Protein AF-A0A0F9GB98-F1 (afdb_monomer_lite)

Foldseek 3Di:
DFDWADDPPDIHGDDDPVPDDPDCAQPKFFQDFADQAWAKEKEKEFDQFDEPDHPVNDDPCQVVAAWTKIWMWTVDVHIDTGIIHIHRYHLLVSLVVQLRVQLRNVHNDPQSGHAYEFDPDDSRVVSVCCCVPVVVRRHYDDDPDPDPPPPPDD

pLDDT: mean 87.6, std 14.28, range [40.31, 98.56]

Organism: NCBI:txid412755

Sequence (154 aa):
MTEAYRIGKSSIHPFDLEHWDNDPRGILWMWEKPQPQFDYVVGVDPTLGLSSWTRYSRTRDDVDTDNGAIEVLKVGKPDVQVAEYAAPINALDLAEAANAIGRVYKGKSEDQAALVIVETNGPGITTVEELHRRFDYPNLWRWAHLGEMKAKRT

Structure (mmCIF, N/CA/C/O backbone):
data_AF-A0A0F9GB98-F1
#
_entry.id   AF-A0A0F9GB98-F1
#
loop_
_atom_site.group_PDB
_atom_site.id
_atom_site.type_symbol
_atom_site.label_atom_id
_atom_site.label_alt_id
_atom_site.label_comp_id
_atom_site.label_asym_id
_atom_site.label_entity_id
_atom_site.label_seq_id
_atom_site.pdbx_PDB_ins_code
_atom_site.Cartn_x
_atom_site.Cartn_y
_atom_site.Cartn_z
_atom_site.occupancy
_atom_site.B_iso_or_equiv
_atom_site.auth_seq_id
_atom_site.auth_comp_id
_atom_site.auth_asym_id
_atom_site.auth_atom_id
_atom_site.pdbx_PDB_model_num
ATOM 1 N N . MET A 1 1 ? -23.108 -12.918 -10.681 1.00 45.72 1 MET A N 1
ATOM 2 C CA . MET A 1 1 ? -22.341 -11.699 -11.008 1.00 45.72 1 MET A CA 1
ATOM 3 C C . MET A 1 1 ? -21.385 -11.453 -9.863 1.00 45.72 1 MET A C 1
ATOM 5 O O . MET A 1 1 ? -21.839 -11.343 -8.733 1.00 45.72 1 MET A O 1
ATOM 9 N N . THR A 1 2 ? -20.088 -11.480 -10.132 1.00 58.59 2 THR A N 1
ATOM 10 C CA . THR A 1 2 ? -19.039 -11.247 -9.139 1.00 58.59 2 THR A CA 1
ATOM 11 C C . THR A 1 2 ? -18.985 -9.745 -8.851 1.00 58.59 2 THR A C 1
ATOM 13 O O . THR A 1 2 ? -18.801 -8.948 -9.769 1.00 58.59 2 THR A O 1
ATOM 16 N N . GLU A 1 3 ? -19.251 -9.338 -7.609 1.00 76.06 3 GLU A N 1
ATOM 17 C CA . GLU A 1 3 ? -19.299 -7.920 -7.233 1.00 76.06 3 GLU A CA 1
ATOM 18 C C . GLU A 1 3 ? -17.905 -7.280 -7.327 1.00 76.06 3 GLU A C 1
ATOM 20 O O . GLU A 1 3 ? -16.925 -7.843 -6.843 1.00 76.06 3 GLU A O 1
ATOM 25 N N . ALA A 1 4 ? -17.824 -6.104 -7.952 1.00 84.88 4 ALA A N 1
ATOM 26 C CA . ALA A 1 4 ? -16.614 -5.285 -8.000 1.00 84.88 4 ALA A CA 1
ATOM 27 C C . ALA A 1 4 ? -16.663 -4.203 -6.912 1.00 84.88 4 ALA A C 1
ATOM 29 O O . ALA A 1 4 ? -17.709 -3.583 -6.699 1.00 84.88 4 ALA A O 1
ATOM 30 N N . TYR A 1 5 ? -15.529 -3.929 -6.268 1.00 88.25 5 TYR A N 1
ATOM 31 C CA . TYR A 1 5 ? -15.408 -2.838 -5.298 1.00 88.25 5 TYR A CA 1
ATOM 32 C C . TYR A 1 5 ? -15.165 -1.522 -6.043 1.00 88.25 5 TYR A C 1
ATOM 34 O O . TYR A 1 5 ? -14.256 -1.443 -6.865 1.00 88.25 5 TYR A O 1
ATOM 42 N N . ARG A 1 6 ? -15.970 -0.485 -5.784 1.00 85.44 6 ARG A N 1
ATOM 43 C CA . ARG A 1 6 ? -15.863 0.828 -6.450 1.00 85.44 6 ARG A CA 1
ATOM 44 C C . ARG A 1 6 ? -15.351 1.901 -5.496 1.00 85.44 6 ARG A C 1
ATOM 46 O O . ARG A 1 6 ? -15.821 1.994 -4.366 1.00 85.44 6 ARG A O 1
ATOM 53 N N . ILE A 1 7 ? -14.429 2.731 -5.978 1.00 85.25 7 ILE A N 1
ATOM 54 C CA . ILE A 1 7 ? -13.740 3.776 -5.214 1.00 85.25 7 ILE A CA 1
ATOM 55 C C . ILE A 1 7 ? -13.668 5.030 -6.078 1.00 85.25 7 ILE A C 1
ATOM 57 O O . ILE A 1 7 ? -12.784 5.180 -6.921 1.00 85.25 7 ILE A O 1
ATOM 61 N N . GLY A 1 8 ? -14.632 5.934 -5.910 1.00 83.25 8 GLY A N 1
ATOM 62 C CA . GLY A 1 8 ? -14.762 7.085 -6.802 1.00 83.25 8 GLY A CA 1
ATOM 63 C C . GLY A 1 8 ? -14.890 6.635 -8.263 1.00 83.25 8 GLY A C 1
ATOM 64 O O . GLY A 1 8 ? -15.886 6.016 -8.632 1.00 83.25 8 GLY A O 1
ATOM 65 N N . LYS A 1 9 ? -13.877 6.947 -9.083 1.00 78.56 9 LYS A N 1
ATOM 66 C CA . LYS A 1 9 ? -13.798 6.554 -10.503 1.00 78.56 9 LYS A CA 1
ATOM 67 C C . LYS A 1 9 ? -13.053 5.234 -10.751 1.00 78.56 9 LYS A C 1
ATOM 69 O O . LYS A 1 9 ? -13.098 4.741 -11.873 1.00 78.56 9 LYS A O 1
ATOM 74 N N . SER A 1 10 ? -12.387 4.681 -9.740 1.00 75.94 10 SER A N 1
ATOM 75 C CA . SER A 1 10 ? -11.612 3.441 -9.837 1.00 75.94 10 SER A CA 1
ATOM 76 C C . SER A 1 10 ? -12.428 2.244 -9.347 1.00 75.94 10 SER A C 1
ATOM 78 O O . SER A 1 10 ? -13.383 2.393 -8.576 1.00 75.94 10 SER A O 1
ATOM 80 N N . SER A 1 11 ? -12.050 1.039 -9.766 1.00 82.94 11 SER A N 1
ATOM 81 C CA . SER A 1 11 ? -12.681 -0.194 -9.297 1.00 82.94 11 SER A CA 1
ATOM 82 C C . SER A 1 11 ? -11.708 -1.364 -9.227 1.00 82.94 11 SER A C 1
ATOM 84 O O . SER A 1 11 ? -10.826 -1.501 -10.067 1.00 82.94 11 SER A O 1
ATOM 86 N N . ILE A 1 12 ? -11.904 -2.222 -8.225 1.00 86.88 12 ILE A N 1
ATOM 87 C CA . ILE A 1 12 ? -11.209 -3.500 -8.073 1.00 86.88 12 ILE A CA 1
ATOM 88 C C . ILE A 1 12 ? -12.165 -4.596 -8.526 1.00 86.88 12 ILE A C 1
ATOM 90 O O . ILE A 1 12 ? -13.272 -4.740 -7.994 1.00 86.88 12 ILE A O 1
ATOM 94 N N . HIS A 1 13 ? -11.737 -5.350 -9.532 1.00 85.62 13 HIS A N 1
ATOM 95 C CA . HIS A 1 13 ? -12.523 -6.411 -10.143 1.00 85.62 13 HIS A CA 1
ATOM 96 C C . HIS A 1 13 ? -12.035 -7.779 -9.670 1.00 85.62 13 HIS A C 1
ATOM 98 O O . HIS A 1 13 ? -10.825 -7.970 -9.535 1.00 85.62 13 HIS A O 1
ATOM 104 N N . PRO A 1 14 ? -12.948 -8.740 -9.452 1.00 85.88 14 PRO A N 1
ATOM 105 C CA . PRO A 1 14 ? -12.562 -10.126 -9.240 1.00 85.88 14 PRO A CA 1
ATOM 106 C C . PRO A 1 14 ? -11.694 -10.625 -10.394 1.00 85.88 14 PRO A C 1
ATOM 108 O O . PRO A 1 14 ? -12.009 -10.378 -11.560 1.00 85.88 14 PRO A O 1
ATOM 111 N N . PHE A 1 15 ? -10.597 -11.296 -10.050 1.00 81.75 15 PHE A N 1
ATOM 112 C CA . PHE A 1 15 ? -9.689 -11.876 -11.030 1.00 81.75 15 PHE A CA 1
ATOM 113 C C . PHE A 1 15 ? -10.380 -13.022 -11.783 1.00 81.75 15 PHE A C 1
ATOM 115 O O . PHE A 1 15 ? -11.147 -13.785 -11.191 1.00 81.75 15 PHE A O 1
ATOM 122 N N . ASP A 1 16 ? -10.121 -13.130 -13.086 1.00 78.12 16 ASP 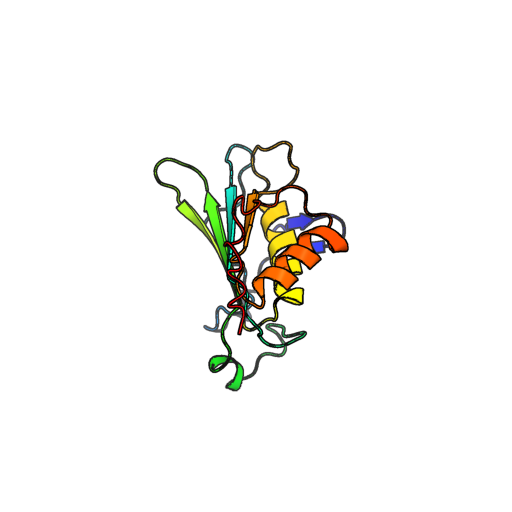A N 1
ATOM 123 C CA . ASP A 1 16 ? -10.687 -14.189 -13.916 1.00 78.12 16 ASP A CA 1
ATOM 124 C C . ASP A 1 16 ? -9.952 -15.515 -13.676 1.00 78.12 16 ASP A C 1
ATOM 126 O O . ASP A 1 16 ? -8.774 -15.666 -14.009 1.00 78.12 16 ASP A O 1
ATOM 130 N N . LEU A 1 17 ? -10.663 -16.481 -13.091 1.00 72.94 17 LEU A N 1
ATOM 131 C CA . LEU A 1 17 ? -10.124 -17.798 -12.755 1.00 72.94 17 LEU A CA 1
ATOM 132 C C . LEU A 1 17 ? -9.761 -18.626 -13.993 1.00 72.94 17 LEU A C 1
ATOM 134 O O . LEU A 1 17 ? -8.909 -19.505 -13.886 1.00 72.94 17 LEU A O 1
ATOM 138 N N . GLU A 1 18 ? -10.357 -18.355 -15.159 1.00 75.19 18 GLU A N 1
ATOM 139 C CA . GLU A 1 18 ? -10.016 -19.065 -16.402 1.00 75.19 18 GLU A CA 1
ATOM 140 C C . GLU A 1 18 ? -8.587 -18.750 -16.874 1.00 75.19 18 GLU A C 1
ATOM 142 O O . GLU A 1 18 ? -7.959 -19.557 -17.557 1.00 75.19 18 GLU A O 1
ATOM 147 N N . HIS A 1 19 ? -8.048 -17.608 -16.443 1.00 65.62 19 HIS A N 1
ATOM 148 C CA . HIS A 1 19 ? -6.708 -17.120 -16.767 1.00 65.62 19 HIS A CA 1
ATOM 149 C C . HIS A 1 19 ? -5.744 -17.214 -15.573 1.00 65.62 19 HIS A C 1
ATOM 151 O O . HIS A 1 19 ? -4.717 -16.529 -15.540 1.00 65.62 19 HIS A O 1
ATOM 157 N N . TRP A 1 20 ? -6.073 -18.053 -14.585 1.00 70.56 20 TRP A N 1
ATOM 158 C CA . TRP A 1 20 ? -5.216 -18.310 -13.435 1.00 70.56 20 TRP A CA 1
ATOM 159 C C . TRP A 1 20 ? -3.944 -19.055 -13.851 1.00 70.56 20 TRP A C 1
ATOM 161 O O . TRP A 1 20 ? -3.972 -20.239 -14.188 1.00 70.56 20 TRP A O 1
ATOM 171 N N . ASP A 1 21 ? -2.808 -18.366 -13.777 1.00 78.38 21 ASP A N 1
ATOM 172 C CA . ASP A 1 21 ? -1.504 -19.001 -13.645 1.00 78.38 21 ASP A CA 1
ATOM 173 C C . ASP A 1 21 ? -1.033 -18.961 -12.188 1.00 78.38 21 ASP A C 1
ATOM 175 O O . ASP A 1 21 ? -1.493 -18.156 -11.382 1.00 78.38 21 ASP A O 1
ATOM 179 N N . ASN A 1 22 ? -0.089 -19.839 -11.841 1.00 82.31 22 ASN A N 1
ATOM 180 C CA . ASN A 1 22 ? 0.440 -19.967 -10.475 1.00 82.31 22 ASN A CA 1
ATOM 181 C C . ASN A 1 22 ? 1.314 -18.777 -10.026 1.00 82.31 22 ASN A C 1
ATOM 183 O O . ASN A 1 22 ? 1.985 -18.869 -9.002 1.00 82.31 22 ASN A O 1
ATOM 187 N N . ASP A 1 23 ? 1.344 -17.684 -10.787 1.00 87.75 23 ASP A N 1
ATOM 188 C CA . ASP A 1 23 ? 2.034 -16.450 -10.434 1.00 87.75 23 ASP A CA 1
ATOM 189 C C . ASP A 1 23 ? 1.054 -15.534 -9.685 1.00 87.75 23 ASP A C 1
ATOM 191 O O . ASP A 1 23 ? 0.082 -15.089 -10.288 1.00 87.75 23 ASP A O 1
ATOM 195 N N . PRO A 1 24 ? 1.246 -15.222 -8.396 1.00 88.62 24 PRO A N 1
ATOM 196 C CA . PRO A 1 24 ? 0.317 -14.372 -7.650 1.00 88.62 24 PRO A CA 1
ATOM 197 C C . PRO A 1 24 ? 0.531 -12.865 -7.884 1.00 88.62 24 PRO A C 1
ATOM 199 O O . PRO A 1 24 ? -0.277 -12.060 -7.421 1.00 88.62 24 PRO A O 1
ATOM 202 N N . ARG A 1 25 ? 1.587 -12.449 -8.599 1.00 92.69 25 ARG A N 1
ATOM 203 C CA . ARG A 1 25 ? 1.972 -11.031 -8.690 1.00 92.69 25 ARG A CA 1
ATOM 204 C C . ARG A 1 25 ? 0.894 -10.171 -9.348 1.00 92.69 25 ARG A C 1
ATOM 206 O O . ARG A 1 25 ? 0.349 -10.507 -10.403 1.00 92.69 25 ARG A O 1
ATOM 213 N N . GLY A 1 26 ? 0.605 -9.021 -8.748 1.00 92.56 26 GLY A N 1
ATOM 214 C CA . GLY A 1 26 ? -0.410 -8.086 -9.240 1.00 92.56 26 GLY A CA 1
ATOM 215 C C . GLY A 1 26 ? -1.854 -8.503 -8.949 1.00 92.56 26 GLY A C 1
ATOM 216 O O . GLY A 1 26 ? -2.774 -7.877 -9.474 1.00 92.56 26 GLY A O 1
ATOM 217 N N . ILE A 1 27 ? -2.073 -9.543 -8.138 1.00 92.44 27 ILE A N 1
ATOM 218 C CA . ILE A 1 27 ? -3.395 -9.921 -7.629 1.00 92.44 27 ILE A CA 1
ATOM 219 C C . ILE A 1 27 ? -3.515 -9.437 -6.183 1.00 92.44 27 ILE A C 1
ATOM 221 O O . ILE A 1 27 ? -2.637 -9.692 -5.365 1.00 92.44 27 ILE A O 1
ATOM 225 N N . LEU A 1 28 ? -4.622 -8.762 -5.861 1.00 94.88 28 LEU A N 1
ATOM 226 C CA . LEU A 1 28 ? -5.026 -8.552 -4.471 1.00 94.88 28 LEU A CA 1
ATOM 227 C C . LEU A 1 28 ? -5.690 -9.836 -3.974 1.00 94.88 28 LEU A C 1
ATOM 229 O O . LEU A 1 28 ? -6.835 -10.131 -4.329 1.00 94.88 28 LEU A O 1
ATOM 233 N N . TRP A 1 29 ? -4.971 -10.603 -3.168 1.00 94.56 29 TRP A N 1
ATOM 234 C CA . TRP A 1 29 ? -5.508 -11.800 -2.551 1.00 94.56 29 TRP A CA 1
ATOM 235 C C . TRP A 1 29 ? -6.320 -11.418 -1.313 1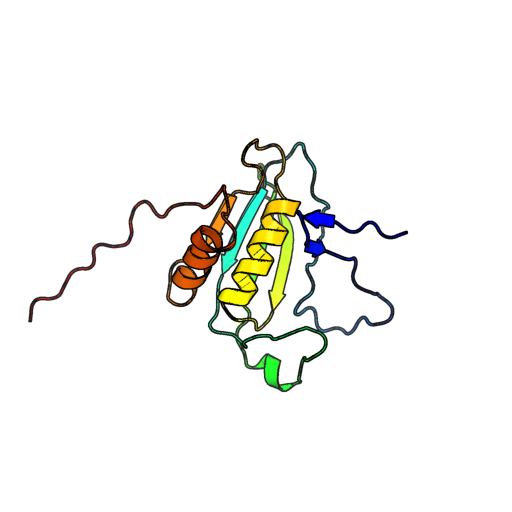.00 94.56 29 TRP A C 1
ATOM 237 O O . TRP A 1 29 ? -5.786 -10.837 -0.375 1.00 94.56 29 TRP A O 1
ATOM 247 N N . MET A 1 30 ? -7.621 -11.721 -1.306 1.00 95.12 30 MET A N 1
ATOM 248 C CA . MET A 1 30 ? -8.538 -11.377 -0.211 1.00 95.12 30 MET A CA 1
ATOM 249 C C . MET A 1 30 ? -9.012 -12.650 0.496 1.00 95.12 30 MET A C 1
ATOM 251 O O . MET A 1 30 ? -9.874 -13.361 -0.023 1.00 95.12 30 MET A O 1
ATOM 255 N N . TRP A 1 31 ? -8.486 -12.928 1.692 1.00 96.00 31 TRP A N 1
ATOM 256 C CA . TRP A 1 31 ? -8.971 -14.029 2.536 1.00 96.00 31 TRP A CA 1
ATOM 257 C C . TRP A 1 31 ? -10.293 -13.677 3.219 1.00 96.00 31 TRP A C 1
ATOM 259 O O . TRP A 1 31 ? -11.179 -14.523 3.336 1.00 96.00 31 TRP A O 1
ATOM 269 N N . GLU A 1 32 ? -10.455 -12.415 3.628 1.00 95.94 32 GLU A N 1
ATOM 270 C CA . GLU A 1 32 ? -11.719 -11.896 4.144 1.00 95.94 32 GLU A CA 1
ATOM 271 C C . GLU A 1 32 ? -12.136 -10.623 3.404 1.00 95.94 32 GLU A C 1
ATOM 273 O O . GLU A 1 32 ? -11.340 -9.709 3.172 1.00 95.94 32 GLU A O 1
ATOM 278 N N . LYS A 1 33 ? -13.430 -10.532 3.081 1.00 94.62 33 LYS A N 1
ATOM 279 C CA . LYS A 1 33 ? -14.022 -9.301 2.549 1.00 94.62 33 LYS A CA 1
ATOM 280 C C . LYS A 1 33 ? -13.965 -8.180 3.602 1.00 94.62 33 LYS A C 1
ATOM 282 O O . LYS A 1 33 ? -14.081 -8.474 4.796 1.00 94.62 33 LYS A O 1
ATOM 287 N N . PRO A 1 34 ? -13.864 -6.903 3.187 1.00 93.75 34 PRO A N 1
ATOM 288 C CA . PRO A 1 34 ? -13.985 -5.770 4.099 1.00 93.75 34 PRO A CA 1
ATOM 289 C C . PRO A 1 34 ? -15.351 -5.788 4.791 1.00 93.75 34 PRO A C 1
ATOM 291 O O . PRO A 1 34 ? -16.386 -6.016 4.159 1.00 93.75 34 PRO A O 1
ATOM 294 N N . GLN A 1 35 ? -15.350 -5.538 6.094 1.00 93.44 35 GLN A N 1
ATOM 295 C CA . GLN A 1 35 ? -16.532 -5.572 6.943 1.00 93.44 35 GLN A CA 1
ATOM 296 C C . GLN A 1 35 ? -16.666 -4.232 7.692 1.00 93.44 35 GLN A C 1
ATOM 298 O O . GLN A 1 35 ? -15.731 -3.842 8.392 1.00 93.44 35 GLN A O 1
ATOM 303 N N . PRO A 1 36 ? -17.803 -3.514 7.574 1.00 91.38 36 PRO A N 1
ATOM 304 C CA . PRO A 1 36 ? -17.950 -2.152 8.105 1.00 91.38 36 PRO A CA 1
ATOM 305 C C . PRO A 1 36 ? -17.806 -2.009 9.623 1.00 91.38 36 PRO A C 1
ATOM 307 O O . PRO A 1 36 ? -17.677 -0.899 10.116 1.00 91.38 36 PRO A O 1
ATOM 310 N N . GLN A 1 37 ? -17.897 -3.098 10.384 1.00 93.56 37 GLN A N 1
ATOM 311 C CA . GLN A 1 37 ? -17.841 -3.072 11.844 1.00 93.56 37 GLN A CA 1
ATOM 312 C C . GLN A 1 37 ? -16.427 -3.222 12.424 1.00 93.56 37 GLN A C 1
ATOM 314 O O . GLN A 1 37 ? -16.274 -3.096 13.639 1.00 93.56 37 GLN A O 1
ATOM 319 N N . PHE A 1 38 ? -15.423 -3.510 11.592 1.00 95.25 38 PHE A N 1
ATOM 320 C CA . PHE A 1 38 ? -14.036 -3.689 12.021 1.00 95.25 38 PHE A CA 1
ATOM 321 C C . PHE A 1 38 ? -13.164 -2.513 11.601 1.00 95.25 38 PHE A C 1
ATOM 323 O O . PHE A 1 38 ? -13.457 -1.832 10.621 1.00 95.25 38 PHE A O 1
ATOM 330 N N . ASP A 1 39 ? -12.077 -2.319 12.336 1.00 95.31 39 ASP A N 1
ATOM 331 C CA . ASP A 1 39 ? -11.002 -1.417 11.950 1.00 95.31 39 ASP A CA 1
ATOM 332 C C . ASP A 1 39 ? -9.914 -2.201 11.219 1.00 95.31 39 ASP A C 1
ATOM 334 O O . ASP A 1 39 ? -9.668 -3.378 11.507 1.00 95.31 39 ASP A O 1
ATOM 338 N N . TYR A 1 40 ? -9.268 -1.536 10.266 1.00 97.25 40 TYR A N 1
ATOM 339 C CA . TYR A 1 40 ? -8.194 -2.115 9.475 1.00 97.25 40 TYR A CA 1
ATOM 340 C C . TYR A 1 40 ? -6.989 -1.181 9.435 1.00 97.25 40 TYR A C 1
ATOM 342 O O . TYR A 1 40 ? -7.129 0.045 9.445 1.00 97.25 40 TYR A O 1
ATOM 350 N N . VAL A 1 41 ? -5.810 -1.785 9.347 1.00 97.19 41 VAL A N 1
ATOM 351 C CA . VAL A 1 41 ? -4.534 -1.115 9.099 1.00 97.19 41 VAL A CA 1
ATOM 352 C C . VAL A 1 41 ? -3.937 -1.690 7.822 1.00 97.19 41 VAL A C 1
ATOM 354 O O . VAL A 1 41 ? -4.083 -2.880 7.544 1.00 97.19 41 VAL A O 1
ATOM 357 N N . VAL A 1 42 ? -3.284 -0.837 7.043 1.00 98.25 42 VAL A N 1
ATOM 358 C CA . VAL A 1 42 ? -2.612 -1.205 5.800 1.00 98.25 42 VAL A CA 1
ATOM 359 C C . VAL A 1 42 ? -1.121 -0.942 5.960 1.00 98.25 42 VAL A C 1
ATOM 361 O O . VAL A 1 42 ? -0.713 0.214 6.068 1.00 98.25 42 VAL A O 1
ATOM 364 N N . GLY A 1 43 ? -0.324 -2.006 5.996 1.00 98.00 43 GLY A N 1
ATOM 365 C CA . GLY A 1 43 ? 1.135 -1.929 5.951 1.00 98.00 43 GLY A CA 1
ATOM 366 C C . GLY A 1 43 ? 1.602 -1.880 4.502 1.00 98.00 43 GLY A C 1
ATOM 367 O O . GLY A 1 43 ? 1.092 -2.629 3.672 1.00 98.00 43 GLY A O 1
ATOM 368 N N . VAL A 1 44 ? 2.531 -0.982 4.182 1.00 98.19 44 VAL A N 1
ATOM 369 C CA . VAL A 1 44 ? 3.077 -0.815 2.832 1.00 98.19 44 VAL A CA 1
ATOM 370 C C . VAL A 1 44 ? 4.600 -0.836 2.901 1.00 98.19 44 VAL A C 1
ATOM 372 O O . VAL A 1 44 ? 5.190 0.000 3.588 1.00 98.19 44 VAL A O 1
ATOM 375 N N . ASP A 1 45 ? 5.201 -1.755 2.149 1.00 97.25 45 ASP A N 1
ATOM 376 C CA . ASP A 1 45 ? 6.644 -1.907 1.940 1.00 97.25 45 ASP A CA 1
ATOM 377 C C . ASP A 1 45 ? 6.972 -1.571 0.470 1.00 97.25 45 ASP A C 1
ATOM 379 O O . ASP A 1 45 ? 6.697 -2.371 -0.436 1.00 97.25 45 ASP A O 1
ATOM 383 N N . PRO A 1 46 ? 7.430 -0.335 0.188 1.00 96.69 46 PRO A N 1
ATOM 384 C CA . PRO A 1 46 ? 7.707 0.102 -1.173 1.00 96.69 46 PRO A CA 1
ATOM 385 C C . PRO A 1 46 ? 9.060 -0.348 -1.715 1.00 96.69 46 PRO A C 1
ATOM 387 O O . PRO A 1 46 ? 10.067 -0.377 -1.021 1.00 96.69 46 PRO A O 1
ATOM 390 N N . THR A 1 47 ? 9.115 -0.519 -3.035 1.00 95.56 47 THR A N 1
ATOM 391 C CA . THR A 1 47 ? 10.339 -0.829 -3.785 1.00 95.56 47 THR A CA 1
ATOM 392 C C . THR A 1 47 ? 10.586 0.189 -4.908 1.00 95.56 47 THR A C 1
ATOM 394 O O . THR A 1 47 ? 9.716 0.996 -5.253 1.00 95.56 47 THR A O 1
ATOM 397 N N . LEU A 1 48 ? 11.781 0.153 -5.509 1.00 95.62 48 LEU A N 1
ATOM 398 C CA . LEU A 1 48 ? 12.063 0.866 -6.759 1.00 95.62 48 LEU A CA 1
ATOM 399 C C . LEU A 1 48 ? 11.260 0.287 -7.929 1.00 95.62 48 LEU A C 1
ATOM 401 O O . LEU A 1 48 ? 10.730 1.064 -8.719 1.00 95.62 48 LEU A O 1
ATOM 405 N N . GLY A 1 49 ? 11.147 -1.045 -7.992 1.00 95.06 49 GLY A N 1
ATOM 406 C CA . GLY A 1 49 ? 10.287 -1.792 -8.913 1.00 95.06 49 GLY A CA 1
ATOM 407 C C . GLY A 1 49 ? 10.394 -1.418 -10.396 1.00 95.06 49 GLY A C 1
ATOM 408 O O . GLY A 1 49 ? 11.318 -0.742 -10.854 1.00 95.06 49 GLY A O 1
ATOM 409 N N . LEU A 1 50 ? 9.409 -1.873 -11.168 1.00 95.94 50 LEU A N 1
ATOM 410 C CA . LEU A 1 50 ? 9.232 -1.563 -12.581 1.00 95.94 50 LEU A CA 1
ATOM 411 C C . LEU A 1 50 ? 8.120 -0.528 -12.741 1.00 95.94 50 LEU A C 1
ATOM 413 O O . LEU A 1 50 ? 7.061 -0.611 -12.119 1.00 95.94 50 LEU A O 1
ATOM 417 N N . SER A 1 51 ? 8.354 0.459 -13.601 1.00 94.06 51 SER A N 1
ATOM 418 C CA . SER A 1 51 ? 7.348 1.482 -13.892 1.00 94.06 51 SER A CA 1
ATOM 419 C C . SER A 1 51 ? 6.301 0.953 -14.861 1.00 94.06 51 SER A C 1
ATOM 421 O O . SER A 1 51 ? 6.657 0.357 -15.878 1.00 94.06 51 SER A O 1
ATOM 423 N N . SER A 1 52 ? 5.023 1.213 -14.576 1.00 90.88 52 SER A N 1
ATOM 424 C CA . SER A 1 52 ? 3.896 0.806 -15.428 1.00 90.88 52 SER A CA 1
ATOM 425 C C . SER A 1 52 ? 3.807 -0.706 -15.657 1.00 90.88 52 SER A C 1
ATOM 427 O O . SER A 1 52 ? 3.240 -1.156 -16.657 1.00 90.88 52 SER A O 1
ATOM 429 N N . TRP A 1 53 ? 4.362 -1.501 -14.741 1.00 95.00 53 TRP A N 1
ATOM 430 C CA . TRP A 1 53 ? 4.209 -2.945 -14.792 1.00 95.00 53 TRP A CA 1
ATOM 431 C C . TRP A 1 53 ? 2.748 -3.320 -14.555 1.00 95.00 53 TRP A C 1
ATOM 433 O O . TRP A 1 53 ? 2.076 -2.796 -13.667 1.00 95.00 53 TRP A O 1
ATOM 443 N N . THR A 1 54 ? 2.251 -4.260 -15.350 1.00 91.06 54 THR A N 1
ATOM 444 C CA . THR A 1 54 ? 0.940 -4.864 -15.150 1.00 91.06 54 THR A CA 1
ATOM 445 C C . THR A 1 54 ? 1.074 -6.371 -15.216 1.00 91.06 54 THR A C 1
ATOM 447 O O . THR A 1 54 ? 1.922 -6.907 -15.932 1.00 91.06 54 THR A O 1
ATOM 450 N N . ARG A 1 55 ? 0.151 -7.076 -14.562 1.00 89.38 55 ARG A N 1
ATOM 451 C CA . ARG A 1 55 ? 0.070 -8.531 -14.673 1.00 89.38 55 ARG A CA 1
ATOM 452 C C . ARG A 1 55 ? -0.006 -8.998 -16.132 1.00 89.38 55 ARG A C 1
ATOM 454 O O . ARG A 1 55 ? 0.536 -10.049 -16.450 1.00 89.38 55 ARG A O 1
ATOM 461 N N . TYR A 1 56 ? -0.646 -8.239 -17.020 1.00 87.25 56 TYR A N 1
ATOM 462 C CA . TYR A 1 56 ? -0.802 -8.597 -18.436 1.00 87.25 56 TYR A CA 1
ATOM 463 C C . TYR A 1 56 ? 0.457 -8.365 -19.279 1.00 87.25 56 TYR A C 1
ATOM 465 O O . TYR A 1 56 ? 0.573 -8.937 -20.359 1.00 87.25 56 TYR A O 1
ATOM 473 N N . SER A 1 57 ? 1.397 -7.556 -18.790 1.00 87.94 57 SER A N 1
ATOM 474 C CA . SER A 1 57 ? 2.681 -7.277 -19.440 1.00 87.94 57 SER A CA 1
ATOM 475 C C . SER A 1 57 ? 3.854 -7.999 -18.773 1.00 87.94 57 SER A C 1
ATOM 477 O O . SER A 1 57 ? 5.002 -7.666 -19.060 1.00 87.94 57 SER A O 1
ATOM 479 N N . ARG A 1 58 ? 3.579 -8.945 -17.862 1.00 90.00 58 ARG A N 1
ATOM 480 C CA . ARG A 1 58 ? 4.609 -9.638 -17.083 1.00 90.00 58 ARG A CA 1
ATOM 481 C C . ARG A 1 58 ? 5.541 -10.465 -17.965 1.00 90.00 58 ARG A C 1
ATOM 483 O O . ARG A 1 58 ? 5.115 -11.076 -18.948 1.00 90.00 58 ARG A O 1
ATOM 490 N N . THR A 1 59 ? 6.799 -10.538 -17.563 1.00 89.81 59 THR A N 1
ATOM 491 C CA . THR A 1 59 ? 7.840 -11.340 -18.200 1.00 89.81 59 THR A CA 1
ATOM 492 C C . THR A 1 59 ? 8.428 -12.345 -17.211 1.00 89.81 59 THR A C 1
ATOM 494 O O . THR A 1 59 ? 8.149 -12.318 -16.010 1.00 89.81 59 THR A O 1
ATOM 497 N N . ARG A 1 60 ? 9.236 -13.284 -17.717 1.00 87.12 60 ARG A N 1
ATOM 498 C CA . ARG A 1 60 ? 9.949 -14.231 -16.847 1.00 87.12 60 ARG A CA 1
ATOM 499 C C . ARG A 1 60 ? 11.021 -13.542 -16.007 1.00 87.12 60 ARG A C 1
ATOM 501 O O . ARG A 1 60 ? 11.253 -13.998 -14.896 1.00 87.12 60 ARG A O 1
ATOM 508 N N . ASP A 1 61 ? 11.607 -12.462 -16.512 1.00 90.56 61 ASP A N 1
ATOM 509 C CA . ASP A 1 61 ? 12.729 -11.762 -15.877 1.00 90.56 61 ASP A CA 1
ATOM 510 C C . ASP A 1 61 ? 12.271 -10.918 -14.674 1.00 90.56 61 ASP A C 1
ATOM 512 O O . ASP A 1 61 ? 13.060 -10.573 -13.801 1.00 90.56 61 ASP A O 1
ATOM 516 N N . ASP A 1 62 ? 10.965 -10.662 -14.557 1.00 92.19 62 ASP A N 1
ATOM 517 C CA . ASP A 1 62 ? 10.373 -9.927 -13.435 1.00 92.19 62 ASP A CA 1
ATOM 518 C C . ASP A 1 62 ? 10.616 -10.607 -12.073 1.00 92.19 62 ASP A C 1
ATOM 520 O O . ASP A 1 62 ? 10.387 -9.998 -11.034 1.00 92.19 62 ASP A O 1
ATOM 524 N N . VAL A 1 63 ? 10.989 -11.896 -12.049 1.00 88.88 63 VAL A N 1
ATOM 525 C CA . VAL A 1 63 ? 11.291 -12.634 -10.803 1.00 88.88 63 VAL A CA 1
ATOM 526 C C . VAL A 1 63 ? 12.534 -12.107 -10.089 1.00 88.88 63 VAL A C 1
ATOM 528 O O . VAL A 1 63 ? 12.662 -12.311 -8.886 1.00 88.88 63 VAL A O 1
ATOM 531 N N . ASP A 1 64 ? 13.410 -11.414 -10.818 1.00 92.69 64 ASP A N 1
ATOM 532 C CA . ASP A 1 64 ? 14.641 -10.824 -10.290 1.00 92.69 64 ASP A CA 1
ATOM 533 C C . ASP A 1 64 ? 14.432 -9.381 -9.794 1.00 92.69 64 ASP A C 1
ATOM 535 O O . ASP A 1 64 ? 15.388 -8.705 -9.415 1.00 92.69 64 ASP A O 1
ATOM 539 N N . THR A 1 65 ? 13.188 -8.884 -9.813 1.00 94.94 65 THR A N 1
ATOM 540 C CA . THR A 1 65 ? 12.832 -7.564 -9.281 1.00 94.94 65 THR A CA 1
ATOM 541 C C . THR A 1 65 ? 12.102 -7.700 -7.951 1.00 94.94 65 THR A C 1
ATOM 543 O O . THR A 1 65 ? 11.130 -8.449 -7.842 1.00 94.94 65 THR A O 1
ATOM 546 N N . ASP A 1 66 ? 12.534 -6.924 -6.957 1.00 94.69 66 ASP A N 1
ATOM 547 C CA . ASP A 1 66 ? 11.863 -6.835 -5.661 1.00 94.69 66 ASP A CA 1
ATOM 548 C C . ASP A 1 66 ? 10.399 -6.404 -5.821 1.00 94.69 66 ASP A C 1
ATOM 550 O O . ASP A 1 66 ? 10.073 -5.530 -6.630 1.00 94.69 66 ASP A O 1
ATOM 554 N N . ASN A 1 67 ? 9.511 -6.994 -5.022 1.00 96.69 67 ASN A N 1
ATOM 555 C CA . ASN A 1 67 ? 8.101 -6.624 -5.014 1.00 96.69 67 ASN A CA 1
ATOM 556 C C . ASN A 1 67 ? 7.847 -5.486 -4.031 1.00 96.69 67 ASN A C 1
ATOM 558 O O . ASN A 1 67 ? 8.342 -5.508 -2.911 1.00 96.69 67 ASN A O 1
ATOM 562 N N . GLY A 1 68 ? 6.990 -4.551 -4.428 1.00 97.19 68 GLY A N 1
ATOM 563 C CA . GLY A 1 68 ? 6.276 -3.717 -3.477 1.00 97.19 68 GLY A CA 1
ATOM 564 C C . GLY A 1 68 ? 5.154 -4.546 -2.870 1.00 97.19 68 GLY A C 1
ATOM 565 O O . GLY A 1 68 ? 4.423 -5.213 -3.612 1.00 97.19 68 GLY A O 1
ATOM 566 N N . ALA A 1 69 ? 5.028 -4.516 -1.548 1.00 97.88 69 ALA A N 1
ATOM 567 C CA . ALA A 1 69 ? 4.058 -5.315 -0.814 1.00 97.88 69 ALA A CA 1
ATOM 568 C C . ALA A 1 69 ? 3.088 -4.435 -0.021 1.00 97.88 69 ALA A C 1
ATOM 570 O O . ALA A 1 69 ? 3.439 -3.373 0.495 1.00 97.88 69 ALA A O 1
ATOM 571 N N . ILE A 1 70 ? 1.838 -4.885 0.053 1.00 98.56 70 ILE A N 1
ATOM 572 C CA . ILE A 1 70 ? 0.778 -4.283 0.853 1.00 98.56 70 ILE A CA 1
ATOM 573 C C . ILE A 1 70 ? 0.104 -5.397 1.642 1.00 98.56 70 ILE A C 1
ATOM 575 O O . ILE A 1 70 ? -0.480 -6.305 1.050 1.00 98.56 70 ILE A O 1
ATOM 579 N N . GLU A 1 71 ? 0.118 -5.289 2.964 1.00 98.44 71 GLU A N 1
ATOM 580 C CA . GLU A 1 71 ? -0.656 -6.148 3.855 1.00 98.44 71 GLU A CA 1
ATOM 581 C C . GLU A 1 71 ? -1.858 -5.390 4.419 1.00 98.44 71 GLU A C 1
ATOM 583 O O . GLU A 1 71 ? -1.787 -4.196 4.713 1.00 98.44 71 GLU A O 1
ATOM 588 N N . VAL A 1 72 ? -2.979 -6.088 4.594 1.00 98.50 72 VAL A N 1
ATOM 589 C CA . VAL A 1 72 ? -4.155 -5.551 5.279 1.00 98.50 72 VAL A CA 1
ATOM 590 C C . VAL A 1 72 ? -4.412 -6.366 6.533 1.00 98.50 72 VAL A C 1
ATOM 592 O O . VAL A 1 72 ? -4.709 -7.560 6.456 1.00 98.50 72 VAL A O 1
ATOM 595 N N . LEU A 1 73 ? -4.363 -5.702 7.682 1.00 98.38 73 LEU A N 1
ATOM 596 C CA . LEU A 1 73 ? -4.611 -6.287 8.992 1.00 98.38 73 LEU A CA 1
ATOM 597 C C . LEU A 1 73 ? -5.975 -5.836 9.510 1.00 98.38 73 LEU A C 1
ATOM 599 O O . LEU A 1 73 ? -6.248 -4.642 9.615 1.00 98.38 73 LEU A O 1
ATOM 603 N N . LYS A 1 74 ? -6.833 -6.792 9.862 1.00 97.69 74 LYS A N 1
ATOM 604 C CA . LYS A 1 74 ? -8.028 -6.557 10.676 1.00 97.69 74 LYS A CA 1
ATOM 605 C C . LYS A 1 74 ? -7.596 -6.429 12.132 1.00 97.69 74 LYS A C 1
ATOM 607 O O . LYS A 1 74 ? -7.053 -7.385 12.690 1.00 97.69 74 LYS A O 1
ATOM 612 N N . VAL A 1 75 ? -7.869 -5.274 12.732 1.00 96.19 75 VAL A N 1
ATOM 613 C CA . VAL A 1 75 ? -7.453 -4.956 14.101 1.00 96.19 75 VAL A CA 1
ATOM 614 C C . VAL A 1 75 ? -8.290 -5.749 15.105 1.00 96.19 75 VAL A C 1
ATOM 616 O O . VAL A 1 75 ? -9.522 -5.792 15.025 1.00 96.19 75 VAL A O 1
ATOM 619 N N . GLY A 1 76 ? -7.625 -6.385 16.065 1.00 93.75 76 GLY A N 1
ATOM 620 C CA . GLY A 1 76 ? -8.242 -7.287 17.023 1.00 93.75 76 GLY A CA 1
ATOM 621 C C . GLY A 1 76 ? -7.299 -7.731 18.139 1.00 93.75 76 GLY A C 1
ATOM 622 O O . GLY A 1 76 ? -6.360 -7.044 18.529 1.00 93.75 76 GLY A O 1
ATOM 623 N N . LYS A 1 77 ? -7.610 -8.889 18.728 1.00 92.12 77 LYS A N 1
ATOM 624 C CA . LYS A 1 77 ? -6.778 -9.5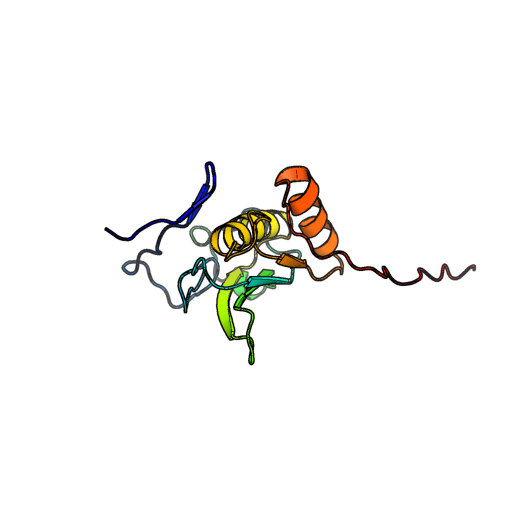66 19.733 1.00 92.12 77 LYS A CA 1
ATOM 625 C C . LYS A 1 77 ? -6.866 -11.084 19.504 1.00 92.12 77 LYS A C 1
ATOM 627 O O . LYS A 1 77 ? -7.719 -11.719 20.126 1.00 92.12 77 LYS A O 1
ATOM 632 N N . PRO A 1 78 ? -6.033 -11.676 18.629 1.00 94.94 78 PRO A N 1
ATOM 633 C CA . PRO A 1 78 ? -4.948 -11.052 17.859 1.00 94.94 78 PRO A CA 1
ATOM 634 C C . PRO A 1 78 ? -5.445 -10.271 16.631 1.00 94.94 78 PRO A C 1
ATOM 636 O O . PRO A 1 78 ? -6.598 -10.421 16.220 1.00 94.94 78 PRO A O 1
ATOM 639 N N . ASP A 1 79 ? -4.559 -9.464 16.049 1.00 97.50 79 ASP A N 1
ATOM 640 C CA . ASP A 1 79 ? -4.733 -8.950 14.688 1.00 97.50 79 ASP A CA 1
ATOM 641 C C . ASP A 1 79 ? -4.657 -10.107 13.679 1.00 97.50 79 ASP A C 1
ATOM 643 O O . ASP A 1 79 ? -3.992 -11.118 13.922 1.00 97.50 79 ASP A O 1
ATOM 647 N N . VAL A 1 80 ? -5.358 -9.975 12.550 1.00 98.12 80 VAL A N 1
ATOM 648 C CA . VAL A 1 80 ? -5.423 -11.015 11.509 1.00 98.12 80 VAL A CA 1
ATOM 649 C C . VAL A 1 80 ? -5.199 -10.392 10.139 1.00 98.12 80 VAL A C 1
ATOM 651 O O . VAL A 1 80 ? -5.894 -9.443 9.777 1.00 98.12 80 VAL A O 1
ATOM 654 N N . GLN A 1 81 ? -4.279 -10.950 9.355 1.00 98.44 81 GLN A N 1
ATOM 655 C CA . GLN A 1 81 ? -4.103 -10.568 7.957 1.00 98.44 81 GLN A CA 1
ATOM 656 C C . GLN A 1 81 ? -5.296 -11.049 7.120 1.00 98.44 81 GLN A C 1
ATOM 658 O O . GLN A 1 81 ? -5.662 -12.223 7.152 1.00 98.44 81 GLN A O 1
ATOM 663 N N . VAL A 1 82 ? -5.928 -10.127 6.394 1.00 98.25 82 VAL A N 1
ATOM 664 C CA . VAL A 1 82 ? -7.179 -10.371 5.652 1.00 98.25 82 VAL A CA 1
ATOM 665 C C . VAL A 1 82 ? -7.067 -10.128 4.154 1.00 98.25 82 VAL A C 1
ATOM 667 O O . VAL A 1 82 ? -7.892 -10.653 3.401 1.00 98.25 82 VAL A O 1
ATOM 670 N N . ALA A 1 83 ? -6.037 -9.404 3.718 1.00 98.31 83 ALA A N 1
ATOM 671 C CA . ALA A 1 83 ? -5.656 -9.313 2.318 1.00 98.31 83 ALA A CA 1
ATOM 672 C C . ALA A 1 83 ? -4.166 -9.006 2.145 1.00 98.31 83 ALA A C 1
ATOM 674 O O . ALA A 1 83 ? -3.520 -8.484 3.057 1.00 98.31 83 ALA A O 1
ATOM 675 N N . GLU A 1 84 ? -3.644 -9.329 0.967 1.00 98.31 84 GLU A N 1
ATOM 676 C CA . GLU A 1 84 ? -2.275 -9.028 0.557 1.00 98.31 84 GLU A CA 1
ATOM 677 C C . GLU A 1 84 ? -2.218 -8.699 -0.933 1.00 98.31 84 GLU A C 1
ATOM 679 O O . GLU A 1 84 ? -2.921 -9.300 -1.749 1.00 98.31 84 GLU A O 1
ATOM 684 N N . TYR A 1 85 ? -1.369 -7.744 -1.287 1.00 97.88 85 TYR A N 1
ATOM 685 C CA . TYR A 1 85 ? -0.988 -7.450 -2.658 1.00 97.88 85 TYR A CA 1
ATOM 686 C C . TYR A 1 85 ? 0.532 -7.393 -2.748 1.00 97.88 85 TYR A C 1
ATOM 688 O O . TYR A 1 85 ? 1.172 -6.731 -1.937 1.00 97.88 85 TYR A O 1
ATOM 696 N N . ALA A 1 86 ? 1.100 -8.034 -3.766 1.00 97.44 86 ALA A N 1
ATOM 697 C CA . ALA A 1 86 ? 2.518 -7.925 -4.074 1.00 97.44 86 ALA A CA 1
ATOM 698 C C . ALA A 1 86 ? 2.739 -7.896 -5.587 1.00 97.44 86 ALA A C 1
ATOM 700 O O . ALA A 1 86 ? 2.127 -8.670 -6.331 1.00 97.44 86 ALA A O 1
ATOM 701 N N . ALA A 1 87 ? 3.604 -7.001 -6.058 1.00 97.00 87 ALA A N 1
ATOM 702 C CA . ALA A 1 87 ? 3.984 -6.910 -7.466 1.00 97.00 87 ALA A CA 1
ATOM 703 C C . ALA A 1 87 ? 5.324 -6.180 -7.633 1.00 97.00 87 ALA A C 1
ATOM 705 O O . ALA A 1 87 ? 5.645 -5.334 -6.796 1.00 97.00 87 ALA A O 1
ATOM 706 N N . PRO A 1 88 ? 6.063 -6.406 -8.733 1.00 97.12 88 PRO A N 1
ATOM 707 C CA . PRO A 1 88 ? 7.330 -5.732 -9.005 1.00 97.12 88 PRO A CA 1
ATOM 708 C C . PRO A 1 88 ? 7.075 -4.326 -9.566 1.00 97.12 88 PRO A C 1
ATOM 710 O O . PRO A 1 88 ? 7.620 -3.945 -10.596 1.00 97.12 88 PRO A O 1
ATOM 713 N N . ILE A 1 89 ? 6.184 -3.563 -8.928 1.00 97.31 89 ILE A N 1
ATOM 714 C CA . ILE A 1 89 ? 5.798 -2.205 -9.323 1.00 97.31 89 ILE A CA 1
ATOM 715 C C . ILE A 1 89 ? 6.581 -1.171 -8.521 1.00 97.31 89 ILE A C 1
ATOM 717 O O . ILE A 1 89 ? 6.968 -1.419 -7.381 1.00 97.31 89 ILE A O 1
ATOM 721 N N . ASN A 1 90 ? 6.808 -0.003 -9.112 1.00 96.56 90 ASN A N 1
ATOM 722 C CA . ASN A 1 90 ? 7.487 1.094 -8.431 1.00 96.56 90 ASN A CA 1
ATOM 723 C C . ASN A 1 90 ? 6.625 1.729 -7.314 1.00 96.56 90 ASN A C 1
ATOM 725 O O . ASN A 1 90 ? 5.421 1.493 -7.203 1.00 96.56 90 ASN A O 1
ATOM 729 N N . ALA A 1 91 ? 7.241 2.603 -6.517 1.00 96.31 91 ALA A N 1
ATOM 730 C CA . ALA A 1 91 ? 6.583 3.343 -5.436 1.00 96.31 91 ALA A CA 1
ATOM 731 C C . ALA A 1 91 ? 5.366 4.193 -5.867 1.00 96.31 91 ALA A C 1
ATOM 733 O O . ALA A 1 91 ? 4.424 4.355 -5.091 1.00 96.31 91 ALA A O 1
ATOM 734 N N . LEU A 1 92 ? 5.366 4.746 -7.088 1.00 96.00 92 LEU A N 1
ATOM 735 C CA . LEU A 1 92 ? 4.263 5.576 -7.595 1.00 96.00 92 LEU A CA 1
ATOM 736 C C . LEU A 1 92 ? 3.018 4.722 -7.860 1.00 96.00 92 LEU A C 1
ATOM 738 O O . LEU A 1 92 ? 1.914 5.061 -7.434 1.00 96.00 92 LEU A O 1
ATOM 742 N N . ASP A 1 93 ? 3.218 3.596 -8.538 1.00 96.19 93 ASP A N 1
ATOM 743 C CA . ASP A 1 93 ? 2.169 2.642 -8.879 1.00 96.19 93 ASP A CA 1
ATOM 744 C C . ASP A 1 93 ? 1.670 1.928 -7.605 1.00 96.19 93 ASP A C 1
ATOM 746 O O . ASP A 1 93 ? 0.472 1.679 -7.442 1.00 96.19 93 ASP A O 1
ATOM 750 N N . LEU A 1 94 ? 2.565 1.666 -6.642 1.00 96.81 94 LEU A N 1
ATOM 751 C CA . LEU A 1 94 ? 2.200 1.086 -5.348 1.00 96.81 94 LEU A CA 1
ATOM 752 C C . LEU A 1 94 ? 1.339 2.039 -4.508 1.00 96.81 94 LEU A C 1
ATOM 754 O O . LEU A 1 94 ? 0.408 1.585 -3.844 1.00 96.81 94 LEU A O 1
ATOM 758 N N . ALA A 1 95 ? 1.584 3.352 -4.569 1.00 96.69 95 ALA A N 1
ATOM 759 C CA . ALA A 1 95 ? 0.739 4.345 -3.906 1.00 96.69 95 ALA A CA 1
ATOM 760 C C . ALA A 1 95 ? -0.707 4.321 -4.433 1.00 96.69 95 ALA A C 1
ATOM 762 O O . ALA A 1 95 ? -1.652 4.469 -3.655 1.00 96.69 95 ALA A O 1
ATOM 763 N N . GLU A 1 96 ? -0.900 4.087 -5.735 1.00 95.69 96 GLU A N 1
ATOM 764 C CA . GLU A 1 96 ? -2.236 3.925 -6.316 1.00 95.69 96 GLU A CA 1
ATOM 765 C C . GLU A 1 96 ? -2.941 2.678 -5.767 1.00 95.69 96 GLU A C 1
ATOM 767 O O . GLU A 1 96 ? -4.099 2.759 -5.336 1.00 95.69 96 GLU A O 1
ATOM 772 N N . ALA A 1 97 ? -2.227 1.548 -5.710 1.00 95.88 97 ALA A N 1
ATOM 773 C CA . ALA A 1 97 ? -2.734 0.311 -5.124 1.00 95.88 97 ALA A CA 1
ATOM 774 C C . ALA A 1 97 ? -3.089 0.491 -3.637 1.00 95.88 97 ALA A C 1
ATOM 776 O O . ALA A 1 97 ? -4.192 0.131 -3.223 1.00 95.88 97 ALA A O 1
ATOM 777 N N . ALA A 1 98 ? -2.212 1.119 -2.849 1.00 97.25 98 ALA A N 1
ATOM 778 C CA . ALA A 1 98 ? -2.436 1.393 -1.430 1.00 97.25 98 ALA A CA 1
ATOM 779 C C . ALA A 1 98 ? -3.644 2.313 -1.201 1.00 97.25 98 ALA A C 1
ATOM 781 O O . ALA A 1 98 ? -4.481 2.025 -0.342 1.00 97.25 98 ALA A O 1
ATOM 782 N N . ASN A 1 99 ? -3.801 3.370 -2.007 1.00 96.50 99 ASN A N 1
ATOM 783 C CA . ASN A 1 99 ? -4.976 4.241 -1.953 1.00 96.50 99 ASN A CA 1
ATOM 784 C C . ASN A 1 99 ? -6.274 3.462 -2.213 1.00 96.50 99 ASN A C 1
ATOM 786 O O . ASN A 1 99 ? -7.260 3.635 -1.492 1.00 96.50 99 ASN A O 1
ATOM 790 N N . ALA A 1 100 ? -6.285 2.598 -3.229 1.00 95.50 100 ALA A N 1
ATOM 791 C CA . ALA A 1 100 ? -7.454 1.785 -3.529 1.00 95.50 100 ALA A CA 1
ATOM 792 C C . ALA A 1 100 ? -7.744 0.795 -2.389 1.00 95.50 100 ALA A C 1
ATOM 794 O O . ALA A 1 100 ? -8.831 0.801 -1.814 1.00 95.50 100 ALA A O 1
ATOM 795 N N . ILE A 1 101 ? -6.766 -0.015 -1.996 1.00 96.75 101 ILE A N 1
ATOM 796 C CA . ILE A 1 101 ? -6.934 -1.039 -0.959 1.00 96.75 101 ILE A CA 1
ATOM 797 C C . ILE A 1 101 ? -7.390 -0.411 0.363 1.00 96.75 101 ILE A C 1
ATOM 799 O O . ILE A 1 101 ? -8.377 -0.854 0.952 1.00 96.75 101 ILE A O 1
ATOM 803 N N . GLY A 1 102 ? -6.748 0.674 0.790 1.00 96.56 102 GLY A N 1
ATOM 804 C CA . GLY A 1 102 ? -7.087 1.349 2.035 1.00 96.56 102 GLY A CA 1
ATOM 805 C C . GLY A 1 102 ? -8.492 1.963 2.052 1.00 96.56 102 GLY A C 1
ATOM 806 O O . GLY A 1 102 ? -9.170 1.930 3.080 1.00 96.56 102 GLY A O 1
ATOM 807 N N . ARG A 1 103 ? -9.009 2.431 0.906 1.00 94.94 103 ARG A N 1
ATOM 808 C CA . ARG A 1 103 ? -10.407 2.891 0.789 1.00 94.94 103 ARG A CA 1
ATOM 809 C C . ARG A 1 103 ? -11.413 1.737 0.740 1.00 94.94 103 ARG A C 1
ATOM 811 O O . ARG A 1 103 ? -12.522 1.891 1.254 1.00 94.94 103 ARG A O 1
ATOM 818 N N . VAL A 1 104 ? -11.050 0.581 0.175 1.00 94.94 104 VAL A N 1
ATOM 819 C CA . VAL A 1 104 ? -11.879 -0.641 0.251 1.00 94.94 104 VAL A CA 1
ATOM 820 C C . VAL A 1 104 ? -12.012 -1.111 1.698 1.00 94.94 104 VAL A C 1
ATOM 822 O O . VAL A 1 104 ? -13.117 -1.411 2.150 1.00 94.94 104 VAL A O 1
ATOM 825 N N . TYR A 1 105 ? -10.905 -1.118 2.438 1.00 95.31 105 TYR A N 1
ATOM 826 C CA . TYR A 1 105 ? -10.840 -1.559 3.829 1.00 95.31 105 TYR A CA 1
ATOM 827 C C . TYR A 1 105 ? -11.062 -0.429 4.844 1.00 95.31 105 TYR A C 1
ATOM 829 O O . TYR A 1 105 ? -10.628 -0.537 5.982 1.00 95.31 105 TYR A O 1
ATOM 837 N N . LYS A 1 106 ? -11.802 0.633 4.487 1.00 92.62 106 LYS A N 1
ATOM 838 C CA . LYS A 1 106 ? -12.072 1.774 5.389 1.00 92.62 106 LYS A CA 1
ATOM 839 C C . LYS A 1 106 ? -12.625 1.392 6.769 1.00 92.62 106 LYS A C 1
ATOM 841 O O . LYS A 1 106 ? -12.455 2.138 7.727 1.00 92.62 106 LYS A O 1
ATOM 846 N N . GLY A 1 107 ? -13.300 0.245 6.850 1.00 85.88 107 GLY A N 1
ATOM 847 C CA . GLY A 1 107 ? -13.829 -0.280 8.097 1.00 85.88 107 GLY A CA 1
ATOM 848 C C . GLY A 1 107 ? -14.911 0.604 8.710 1.00 85.88 107 GLY A C 1
ATOM 849 O O . GLY A 1 107 ? -15.737 1.184 7.996 1.00 85.88 107 GLY A O 1
ATOM 850 N N . LYS A 1 108 ? -14.896 0.668 10.041 1.00 83.62 108 LYS A N 1
ATOM 851 C CA . LYS A 1 108 ? -15.836 1.433 10.868 1.00 83.62 108 LYS A CA 1
ATOM 852 C C . LYS A 1 108 ? -15.502 2.924 10.951 1.00 83.62 108 LYS A C 1
ATOM 854 O O . LYS A 1 108 ? -16.398 3.713 11.250 1.00 83.62 108 LYS A O 1
ATOM 859 N N . SER A 1 109 ? -14.244 3.302 10.723 1.00 75.69 109 SER A N 1
ATOM 860 C CA . SER A 1 109 ? -13.789 4.677 10.933 1.00 75.69 109 SER A CA 1
ATOM 861 C C . SER A 1 109 ? -14.520 5.691 10.041 1.00 75.69 109 SER A C 1
ATOM 863 O O . SER A 1 109 ? -14.840 5.432 8.876 1.00 75.69 109 SER A O 1
ATOM 865 N N . GLU A 1 110 ? -14.741 6.887 10.591 1.00 72.19 110 GLU A N 1
ATOM 866 C CA . GLU A 1 110 ? -15.239 8.054 9.856 1.00 72.19 110 GLU A CA 1
ATOM 867 C C . GLU A 1 110 ? -14.182 8.639 8.903 1.00 72.19 110 GLU A C 1
ATOM 869 O O . GLU A 1 110 ? -14.535 9.398 7.999 1.00 72.19 110 GLU A O 1
ATOM 874 N N . ASP A 1 111 ? -12.915 8.221 9.030 1.00 73.12 111 ASP A N 1
ATOM 875 C CA . ASP A 1 111 ? -11.763 8.702 8.250 1.00 73.12 111 ASP A CA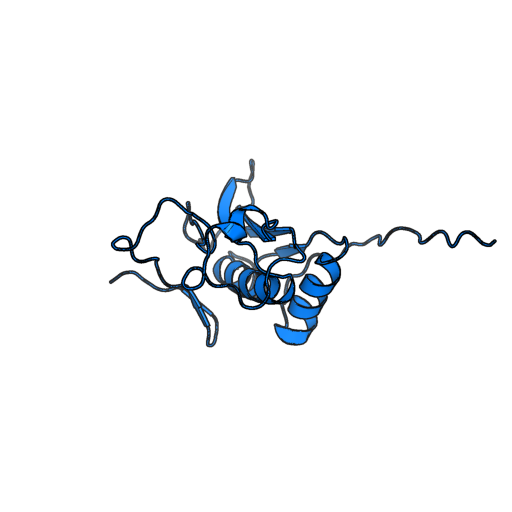 1
ATOM 876 C C . ASP A 1 111 ? -11.832 8.358 6.750 1.00 73.12 111 ASP A C 1
ATOM 878 O O . ASP A 1 111 ? -10.913 8.653 5.992 1.00 73.12 111 ASP A O 1
ATOM 882 N N . GLN A 1 112 ? -12.916 7.726 6.289 1.00 82.88 112 GLN A N 1
ATOM 883 C CA . GLN A 1 112 ? -13.184 7.350 4.894 1.00 82.88 112 GLN A CA 1
ATOM 884 C C . GLN A 1 112 ? -12.190 6.343 4.280 1.00 82.88 112 GLN A C 1
ATOM 886 O O . GLN A 1 112 ? -12.412 5.904 3.147 1.00 82.88 112 GLN A O 1
ATOM 891 N N . ALA A 1 113 ? -11.136 5.954 5.005 1.00 93.50 113 ALA A N 1
ATOM 892 C CA . ALA A 1 113 ? -10.115 4.994 4.600 1.00 93.50 113 ALA A CA 1
ATOM 893 C C . ALA A 1 113 ? -9.382 4.385 5.818 1.00 93.50 113 ALA A C 1
ATOM 895 O O . ALA A 1 113 ? -9.340 4.984 6.896 1.00 93.50 113 ALA A O 1
ATOM 896 N N . ALA A 1 114 ? -8.795 3.200 5.634 1.00 95.69 114 ALA A N 1
ATOM 897 C CA . ALA A 1 114 ? -7.972 2.523 6.637 1.00 95.69 114 ALA A CA 1
ATOM 898 C C . ALA A 1 114 ? -6.704 3.326 6.954 1.00 95.69 114 ALA A C 1
ATOM 900 O O . ALA A 1 114 ? -6.196 4.041 6.084 1.00 95.69 114 ALA A O 1
ATOM 901 N N . LEU A 1 115 ? -6.157 3.153 8.160 1.00 96.12 115 LEU A N 1
ATOM 902 C CA . LEU A 1 115 ? -4.862 3.733 8.511 1.00 96.12 115 LEU A CA 1
ATOM 903 C C . LEU A 1 115 ? -3.769 3.081 7.659 1.00 96.12 115 LEU A C 1
ATOM 905 O O . LEU A 1 115 ? -3.543 1.878 7.772 1.00 96.12 115 LEU A O 1
ATOM 909 N N . VAL A 1 116 ? -3.082 3.868 6.834 1.00 96.94 116 VAL A N 1
ATOM 910 C CA . VAL A 1 116 ? -1.944 3.401 6.032 1.00 96.94 116 VAL A CA 1
ATOM 911 C C . VAL A 1 116 ? -0.637 3.744 6.740 1.00 96.94 116 VAL A C 1
ATOM 913 O O . VAL A 1 116 ? -0.403 4.894 7.121 1.00 96.94 116 VAL A O 1
ATOM 916 N N . ILE A 1 117 ? 0.217 2.737 6.893 1.00 96.31 117 ILE A N 1
ATOM 917 C CA . ILE A 1 117 ? 1.553 2.819 7.473 1.00 96.31 117 ILE A CA 1
ATOM 918 C C . ILE A 1 117 ? 2.540 2.424 6.380 1.00 96.31 117 ILE A C 1
ATOM 920 O O . ILE A 1 117 ? 2.500 1.305 5.880 1.00 96.31 117 ILE A O 1
ATOM 924 N N . VAL A 1 118 ? 3.415 3.352 6.006 1.00 96.25 118 VAL A N 1
ATOM 925 C CA . VAL A 1 118 ? 4.413 3.137 4.954 1.00 96.25 118 VAL A CA 1
ATOM 926 C C . VAL A 1 118 ? 5.796 3.050 5.586 1.00 96.25 118 VAL A C 1
ATOM 928 O O . VAL A 1 118 ? 6.152 3.901 6.413 1.00 96.25 118 VAL A O 1
ATOM 931 N N . GLU A 1 119 ? 6.584 2.056 5.184 1.00 91.88 119 GLU A N 1
ATOM 932 C CA . GLU A 1 119 ? 8.012 2.018 5.490 1.00 91.88 119 GLU A CA 1
ATOM 933 C C . GLU A 1 119 ? 8.699 3.266 4.918 1.00 91.88 119 GLU A C 1
ATOM 935 O O . GLU A 1 119 ? 8.581 3.564 3.735 1.00 91.88 119 GLU A O 1
ATOM 940 N N . THR A 1 120 ? 9.399 4.042 5.751 1.00 79.06 120 THR A N 1
ATOM 941 C CA . THR A 1 120 ? 10.044 5.298 5.324 1.00 79.06 120 THR A CA 1
ATOM 942 C C . THR A 1 120 ? 11.552 5.161 5.163 1.00 79.06 120 THR A C 1
ATOM 944 O O . THR A 1 120 ? 12.326 5.882 5.796 1.00 79.06 120 THR A O 1
ATOM 947 N N . ASN A 1 121 ? 11.987 4.261 4.289 1.00 77.88 121 ASN A N 1
ATOM 948 C CA . ASN A 1 121 ? 13.319 4.285 3.691 1.00 77.88 121 ASN A CA 1
ATOM 949 C C . ASN A 1 121 ? 13.180 4.442 2.164 1.00 77.88 121 ASN A C 1
ATOM 951 O O . ASN A 1 121 ? 12.185 4.028 1.585 1.00 77.88 121 ASN A O 1
ATOM 955 N N . GLY A 1 122 ? 14.126 5.131 1.512 1.00 83.62 122 GLY A N 1
ATOM 956 C CA . GLY A 1 122 ? 14.167 5.321 0.049 1.00 83.62 122 GLY A CA 1
ATOM 957 C C . GLY A 1 122 ? 12.792 5.519 -0.639 1.00 83.62 122 GLY A C 1
ATOM 958 O O . GLY A 1 122 ? 12.213 6.601 -0.501 1.00 83.62 122 GLY A O 1
ATOM 959 N N . PRO A 1 123 ? 12.270 4.505 -1.367 1.00 91.25 123 PRO A N 1
ATOM 960 C CA . PRO A 1 123 ? 10.988 4.545 -2.100 1.00 91.25 123 PRO A CA 1
ATOM 961 C C . PRO A 1 123 ? 9.748 4.834 -1.225 1.00 91.25 123 PRO A C 1
ATOM 963 O O . PRO A 1 123 ? 8.719 5.304 -1.722 1.00 91.25 123 PRO A O 1
ATOM 966 N N . GLY A 1 124 ? 9.857 4.631 0.088 1.00 91.31 124 GLY A N 1
ATOM 967 C CA . GLY A 1 124 ? 8.879 5.005 1.105 1.00 91.31 124 GLY A CA 1
ATOM 968 C C . GLY A 1 124 ? 8.407 6.449 1.049 1.00 91.31 124 GLY A C 1
ATOM 969 O O . GLY A 1 124 ? 7.208 6.732 1.093 1.00 91.31 124 GLY A O 1
ATOM 970 N N . ILE A 1 125 ? 9.356 7.378 0.903 1.00 92.25 125 ILE A N 1
ATOM 971 C CA . ILE A 1 125 ? 9.071 8.819 0.882 1.00 92.25 125 ILE A CA 1
ATOM 972 C C . ILE A 1 125 ? 8.177 9.159 -0.311 1.00 92.25 125 ILE A C 1
ATOM 974 O O . ILE A 1 125 ? 7.182 9.861 -0.152 1.00 92.25 125 ILE A O 1
ATOM 978 N N . THR A 1 126 ? 8.492 8.608 -1.484 1.00 93.75 126 THR A N 1
ATOM 979 C CA . THR A 1 126 ? 7.703 8.792 -2.706 1.00 93.75 126 THR A CA 1
ATOM 980 C C . THR A 1 126 ? 6.280 8.267 -2.538 1.00 93.75 126 THR A C 1
ATOM 982 O O . THR A 1 126 ? 5.331 8.966 -2.881 1.00 93.75 126 THR A O 1
ATOM 985 N N . THR A 1 127 ? 6.118 7.081 -1.946 1.00 95.06 127 THR A N 1
ATOM 986 C CA . THR A 1 127 ? 4.791 6.494 -1.696 1.00 95.06 127 THR A CA 1
ATOM 987 C C . THR A 1 127 ? 3.945 7.390 -0.784 1.00 95.06 127 THR A C 1
ATOM 989 O O . THR A 1 127 ? 2.781 7.661 -1.080 1.00 95.06 127 THR A O 1
A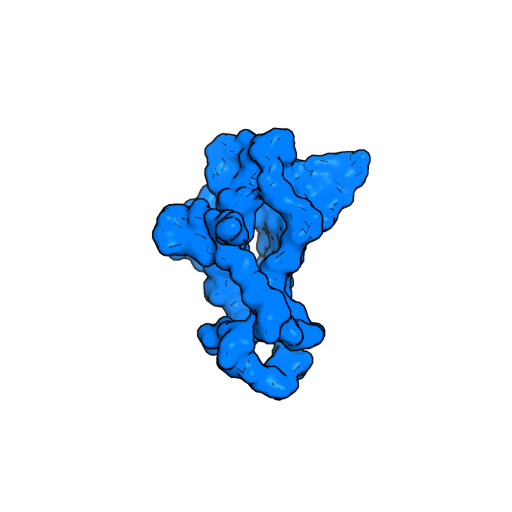TOM 992 N N . VAL A 1 128 ? 4.531 7.914 0.300 1.00 94.75 128 VAL A N 1
ATOM 993 C CA . VAL A 1 128 ? 3.849 8.846 1.216 1.00 94.75 128 VAL A CA 1
ATOM 994 C C . VAL A 1 128 ? 3.492 10.164 0.523 1.00 94.75 128 VAL A C 1
ATOM 996 O O . VAL A 1 128 ? 2.379 10.663 0.702 1.00 94.75 128 VAL A O 1
ATOM 999 N N . GLU A 1 129 ? 4.404 10.737 -0.270 1.00 93.19 129 GLU A N 1
ATOM 1000 C CA . GLU A 1 129 ? 4.138 11.977 -1.005 1.00 93.19 129 GLU A CA 1
ATOM 1001 C C . GLU A 1 129 ? 3.006 11.814 -2.024 1.00 93.19 129 GLU A C 1
ATOM 1003 O O . GLU A 1 129 ? 2.144 12.689 -2.091 1.00 93.19 129 GLU A O 1
ATOM 1008 N N . GLU A 1 130 ? 2.957 10.705 -2.767 1.00 95.44 130 GLU A N 1
ATOM 1009 C CA . GLU A 1 130 ? 1.871 10.426 -3.714 1.00 95.44 130 GLU A CA 1
ATOM 1010 C C . GLU A 1 130 ? 0.531 10.236 -2.998 1.00 95.44 130 GLU A C 1
ATOM 1012 O O . GLU A 1 130 ? -0.470 10.855 -3.377 1.00 95.44 130 GLU A O 1
ATOM 1017 N N . LEU A 1 131 ? 0.503 9.435 -1.926 1.00 94.75 131 LEU A N 1
ATOM 1018 C CA . LEU A 1 131 ? -0.701 9.245 -1.115 1.00 94.75 131 LEU A CA 1
ATOM 1019 C C . LEU A 1 131 ? -1.226 10.581 -0.582 1.00 94.75 131 LEU A C 1
ATOM 1021 O O . LEU A 1 131 ? -2.427 10.839 -0.644 1.00 94.75 131 LEU A O 1
ATOM 1025 N N . HIS A 1 132 ? -0.338 11.457 -0.113 1.00 93.19 132 HIS A N 1
ATOM 1026 C CA . HIS A 1 132 ? -0.729 12.754 0.420 1.00 93.19 132 HIS A CA 1
ATOM 1027 C C . HIS A 1 132 ? -1.135 13.760 -0.669 1.00 93.19 132 HIS A C 1
ATOM 1029 O O . HIS A 1 132 ? -2.197 14.367 -0.573 1.00 93.19 132 HIS A O 1
ATOM 1035 N N . ARG A 1 133 ? -0.300 13.969 -1.694 1.00 93.56 133 ARG A N 1
ATOM 1036 C CA . ARG A 1 133 ? -0.460 15.073 -2.659 1.00 93.56 133 ARG A CA 1
ATOM 1037 C C . ARG A 1 133 ? -1.369 14.731 -3.830 1.00 93.56 133 ARG A C 1
ATOM 1039 O O . ARG A 1 133 ? -2.097 15.604 -4.295 1.00 93.56 133 ARG A O 1
ATOM 1046 N N . ARG A 1 134 ? -1.297 13.500 -4.342 1.00 94.50 134 ARG A N 1
ATOM 1047 C CA . ARG A 1 134 ? -2.045 13.085 -5.537 1.00 94.50 134 ARG A CA 1
ATOM 1048 C C . ARG A 1 134 ? -3.392 12.478 -5.181 1.00 94.50 134 ARG A C 1
ATOM 1050 O O . ARG A 1 134 ? -4.383 12.776 -5.844 1.00 94.50 134 ARG A O 1
ATOM 1057 N N . PHE A 1 135 ? -3.425 11.622 -4.162 1.00 93.19 135 PHE A N 1
ATOM 1058 C CA . PHE A 1 135 ? -4.629 10.867 -3.802 1.00 93.19 135 PHE A CA 1
ATOM 1059 C C . PHE A 1 135 ? -5.435 11.464 -2.646 1.00 93.19 135 PHE A C 1
ATOM 1061 O O . PHE A 1 135 ? -6.520 10.947 -2.359 1.00 93.19 135 PHE A O 1
ATOM 1068 N N . ASP A 1 136 ? -4.922 12.525 -2.010 1.00 93.50 136 ASP A N 1
ATOM 1069 C CA . ASP A 1 136 ? -5.518 13.156 -0.826 1.00 93.50 136 ASP A CA 1
ATOM 1070 C C . ASP A 1 136 ? -5.952 12.091 0.197 1.00 93.50 136 ASP A C 1
ATOM 1072 O O . ASP A 1 136 ? -7.116 11.983 0.599 1.00 93.50 136 ASP A O 1
ATOM 1076 N N . TYR A 1 137 ? -5.026 11.174 0.500 1.00 93.88 137 TYR A N 1
ATOM 1077 C CA . TYR A 1 137 ? -5.314 10.030 1.350 1.00 93.88 137 TYR A CA 1
ATOM 1078 C C . TYR A 1 137 ? -5.503 10.506 2.800 1.00 93.88 137 TYR A C 1
ATOM 1080 O O . TYR A 1 137 ? -4.581 11.090 3.379 1.00 93.88 137 TYR A O 1
ATOM 1088 N N . PRO A 1 138 ? -6.677 10.263 3.410 1.00 92.38 138 PRO A N 1
ATOM 1089 C CA . PRO A 1 138 ? -7.078 10.971 4.626 1.00 92.38 138 PRO A CA 1
ATOM 1090 C C . PRO A 1 138 ? -6.434 10.423 5.906 1.00 92.38 138 PRO A C 1
ATOM 1092 O O . PRO A 1 138 ? -6.333 11.150 6.891 1.00 92.38 138 PRO A O 1
ATOM 1095 N N . ASN A 1 139 ? -5.989 9.161 5.904 1.00 94.19 139 ASN A N 1
ATOM 1096 C CA . ASN A 1 139 ? -5.592 8.444 7.116 1.00 94.19 139 ASN A CA 1
ATOM 1097 C C . ASN A 1 139 ? -4.180 7.847 7.003 1.00 94.19 139 ASN A C 1
ATOM 1099 O O . ASN A 1 139 ? -3.997 6.636 6.878 1.00 94.19 139 ASN A O 1
ATOM 1103 N N . LEU A 1 140 ? -3.170 8.719 6.981 1.00 92.56 140 LEU A N 1
ATOM 1104 C CA . LEU A 1 140 ? -1.757 8.332 6.940 1.00 92.56 140 LEU A CA 1
ATOM 1105 C C . LEU A 1 140 ? -1.149 8.377 8.337 1.00 92.56 140 LEU A C 1
ATOM 1107 O O . LEU A 1 140 ? -1.200 9.409 9.016 1.00 92.56 140 LEU A O 1
ATOM 1111 N N . TRP A 1 141 ? -0.501 7.287 8.736 1.00 90.56 141 TRP A N 1
ATOM 1112 C CA . TRP A 1 141 ? 0.292 7.286 9.951 1.00 90.56 141 TRP A CA 1
ATOM 1113 C C . TRP A 1 141 ? 1.525 8.180 9.776 1.00 90.56 141 TRP A C 1
ATOM 1115 O O . TRP A 1 141 ? 2.215 8.147 8.756 1.00 90.56 141 TRP A O 1
ATOM 1125 N N . ARG A 1 142 ? 1.796 9.014 10.782 1.00 82.12 142 ARG A N 1
ATOM 1126 C CA . ARG A 1 142 ? 2.909 9.966 10.769 1.00 82.12 142 ARG A CA 1
ATOM 1127 C C . ARG A 1 142 ? 4.013 9.472 11.692 1.00 82.12 142 ARG A C 1
ATOM 1129 O O . ARG A 1 142 ? 3.795 9.358 12.897 1.00 82.12 142 ARG A O 1
ATOM 1136 N N . TRP A 1 143 ? 5.213 9.279 11.146 1.00 66.12 143 TRP A N 1
ATOM 1137 C CA . TRP A 1 143 ? 6.413 9.051 11.950 1.00 66.12 143 TRP A CA 1
ATOM 1138 C C . TRP A 1 143 ? 6.655 10.278 12.846 1.00 66.12 143 TRP A C 1
ATOM 1140 O O . TRP A 1 143 ? 7.018 11.348 12.364 1.00 66.12 143 TRP A O 1
ATOM 1150 N N . ALA A 1 144 ? 6.450 10.140 14.160 1.00 55.62 144 ALA A N 1
ATOM 1151 C CA . ALA A 1 144 ? 6.674 11.224 15.127 1.00 55.62 144 ALA A CA 1
ATOM 1152 C C . ALA A 1 144 ? 8.168 11.568 15.323 1.00 55.62 144 ALA A C 1
ATOM 1154 O O . ALA A 1 144 ? 8.499 12.637 15.833 1.00 55.62 144 ALA A O 1
ATOM 1155 N N . HIS A 1 145 ? 9.071 10.685 14.885 1.00 48.78 145 HIS A N 1
ATOM 1156 C CA . HIS A 1 145 ? 10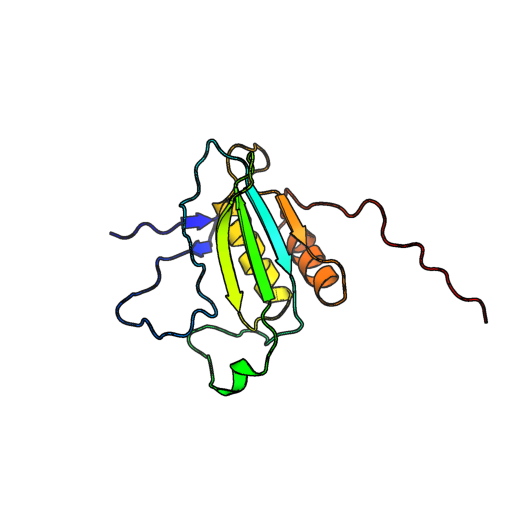.517 10.861 14.962 1.00 48.78 145 HIS A CA 1
ATOM 1157 C C . HIS A 1 145 ? 11.158 10.436 13.636 1.00 48.78 145 HIS A C 1
ATOM 1159 O O . HIS A 1 145 ? 11.580 9.292 13.485 1.00 48.78 145 HIS A O 1
ATOM 1165 N N . LEU A 1 146 ? 11.247 11.350 12.663 1.00 45.03 146 LEU A N 1
ATOM 1166 C CA . LEU A 1 146 ? 12.274 11.206 11.630 1.00 45.03 146 LEU A CA 1
ATOM 1167 C C . LEU A 1 146 ? 13.615 11.330 12.361 1.00 45.03 146 LEU A C 1
ATOM 1169 O O . LEU A 1 146 ? 13.839 12.335 13.036 1.00 45.03 146 LEU A O 1
ATOM 1173 N N . GLY A 1 147 ? 14.445 10.289 12.303 1.00 46.03 147 GLY A N 1
ATOM 1174 C CA . GLY A 1 147 ? 15.704 10.209 13.038 1.00 46.03 147 GLY A CA 1
ATOM 1175 C C . GLY A 1 147 ? 16.497 11.515 12.998 1.00 46.03 147 GLY A C 1
ATOM 1176 O O . GLY A 1 147 ? 16.569 12.182 11.966 1.00 46.03 147 GLY A O 1
ATOM 1177 N N . GLU A 1 148 ? 17.090 11.879 14.134 1.00 40.31 148 GLU A N 1
ATOM 1178 C CA . GLU A 1 148 ? 18.080 12.947 14.211 1.00 40.31 148 GLU A CA 1
ATOM 1179 C C . GLU A 1 148 ? 19.105 12.756 13.083 1.00 40.31 148 GLU A C 1
ATOM 1181 O O . GLU A 1 148 ? 19.977 11.886 13.160 1.00 40.31 148 GLU A O 1
ATOM 1186 N N . MET A 1 149 ? 19.024 13.559 12.019 1.00 44.62 149 MET A N 1
ATOM 1187 C CA . MET A 1 149 ? 20.121 13.660 11.066 1.00 44.62 149 MET A CA 1
ATOM 1188 C C . MET A 1 149 ? 21.292 14.294 11.817 1.00 44.62 149 MET A C 1
ATOM 1190 O O . MET A 1 149 ? 21.426 15.516 11.881 1.00 44.62 149 MET A O 1
ATOM 1194 N N . LYS A 1 150 ? 22.153 13.469 12.420 1.00 43.78 150 LYS A N 1
ATOM 1195 C CA . LYS A 1 150 ? 23.450 13.918 12.923 1.00 43.78 150 LYS A CA 1
ATOM 1196 C C . LYS A 1 150 ? 24.306 14.256 11.713 1.00 43.78 150 LYS A C 1
ATOM 1198 O O . LYS A 1 150 ? 25.025 13.411 11.187 1.00 43.78 150 LYS A O 1
ATOM 1203 N N . ALA A 1 151 ? 24.214 15.505 11.266 1.00 43.19 151 ALA A N 1
ATOM 1204 C CA . ALA A 1 151 ? 25.179 16.081 10.350 1.00 43.19 151 ALA A CA 1
ATOM 1205 C C . ALA A 1 151 ? 26.566 15.927 10.987 1.00 43.19 151 ALA A C 1
ATOM 1207 O O . ALA A 1 151 ? 26.907 16.606 11.958 1.00 43.19 151 ALA A O 1
ATOM 1208 N N . LYS A 1 152 ? 27.359 14.985 10.474 1.00 42.81 152 LYS A N 1
ATOM 1209 C CA . LYS A 1 152 ? 28.761 14.860 10.848 1.00 42.81 152 LYS A CA 1
ATOM 1210 C C . LYS A 1 152 ? 29.461 16.074 10.242 1.00 42.81 152 LYS A C 1
ATOM 1212 O O . LYS A 1 152 ? 29.710 16.104 9.043 1.00 42.81 152 LYS A O 1
ATOM 1217 N N . ARG A 1 153 ? 29.697 17.107 11.056 1.00 41.94 153 ARG A N 1
ATOM 1218 C CA . ARG A 1 153 ? 30.587 18.213 10.688 1.00 41.94 153 ARG A CA 1
ATOM 1219 C C . ARG A 1 153 ? 31.982 17.619 10.474 1.00 41.94 153 ARG A C 1
ATOM 1221 O O . ARG A 1 153 ? 32.617 17.216 11.446 1.00 41.94 153 ARG A O 1
ATOM 1228 N N . THR A 1 154 ? 32.389 17.485 9.216 1.00 52.91 154 THR A N 1
ATOM 1229 C CA . THR A 1 154 ? 33.802 17.448 8.811 1.00 52.91 154 THR A CA 1
ATOM 1230 C C . THR A 1 154 ? 34.362 18.855 8.795 1.00 52.91 154 THR A C 1
ATOM 1232 O O . THR A 1 154 ? 33.614 19.753 8.343 1.00 52.91 154 THR A O 1
#

Radius of gyration: 16.5 Å; chains: 1; bounding box: 56×38×39 Å

Secondary structure (DSSP, 8-state):
-PPPEEETTEEEPPP-GGG--S--TT-EEESS---TTS-EEEEEE----BTT--GGG--SGGGGSPPEEEEEEE-SSS-EEEEEEEESB-HHHHHHHHHHHHHHT-TT-TTSSPEEEE--STHHHHHHHHHHHTS--S-B---S----------